Protein AF-B6U6H1-F1 (afdb_monomer_lite)

Organism: Zea mays (NCBI:txid4577)

Sequence (102 aa):
MGTNDRAVISLVLLVCIASRSS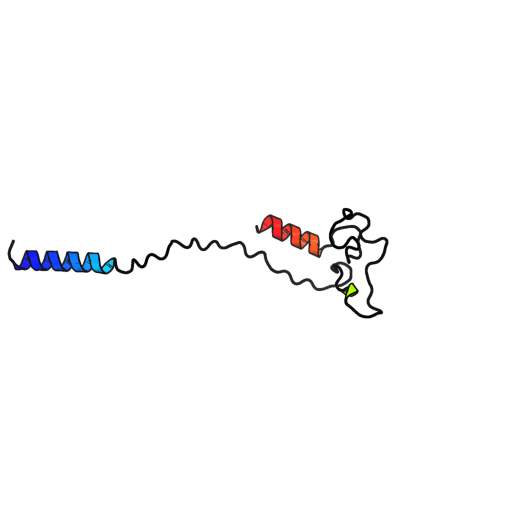LGAAETDVEQKRSSVPLMFVFGDSLVDVGNNNFLPPPAPRAASPYGIDFPAGTPGAVSGRFTNGYNLADLVGIYIYIFTT

Secondary structure (DSSP, 8-state):
--HHHHHHHHHHHHHHHHTTTT----------------------STTT-SSGGGGSPTTS----TTTTTTSPTTSS-SS-SSSSSS--HHHHHHHHHHHHH-

pLDDT: mean 78.2, std 16.22, range [42.12, 96.25]

InterPro domains:
  IPR036514 SGNH hydrolase superfamily [G3DSA:3.40.50.1110] (25-100)
  IPR051238 GDSL esterase/lipase [PTHR45650] (26-94)

Structure (mmCIF, N/CA/C/O backbone):
data_AF-B6U6H1-F1
#
_entry.id   AF-B6U6H1-F1
#
loop_
_atom_site.group_PDB
_atom_site.id
_atom_site.type_symbol
_atom_site.label_atom_id
_atom_site.label_alt_id
_atom_site.label_comp_id
_atom_site.label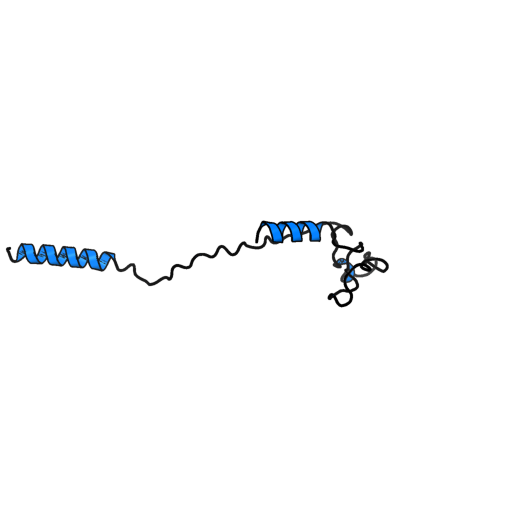_asym_id
_atom_site.label_entity_id
_atom_site.label_seq_id
_atom_site.pdbx_PDB_ins_code
_atom_site.Cartn_x
_atom_site.Cartn_y
_atom_site.Cartn_z
_atom_site.occupancy
_atom_site.B_iso_or_equiv
_atom_site.auth_seq_id
_atom_site.auth_comp_id
_atom_site.auth_asym_id
_atom_site.auth_atom_id
_atom_site.pdbx_PDB_model_num
ATOM 1 N N . MET A 1 1 ? -45.807 -22.196 66.032 1.00 61.06 1 MET A N 1
ATOM 2 C CA . MET A 1 1 ? -45.708 -22.446 64.580 1.00 61.06 1 MET A CA 1
ATOM 3 C C . MET A 1 1 ? -46.384 -23.758 64.267 1.00 61.06 1 MET A C 1
ATOM 5 O O . MET A 1 1 ? -45.903 -24.795 64.722 1.00 61.06 1 MET A O 1
ATOM 9 N N . GLY A 1 2 ? -47.499 -23.710 63.547 1.00 75.81 2 GLY A N 1
ATOM 10 C CA . GLY A 1 2 ? -48.156 -24.909 63.043 1.00 75.81 2 GLY A CA 1
ATOM 11 C C . GLY A 1 2 ? -47.271 -25.620 62.020 1.00 75.81 2 GLY A C 1
ATOM 12 O O . GLY A 1 2 ? -46.378 -25.024 61.415 1.00 75.81 2 GLY A O 1
ATOM 13 N N . THR A 1 3 ? -47.529 -26.904 61.803 1.00 74.31 3 THR A N 1
ATOM 14 C CA . THR A 1 3 ? -46.948 -27.702 60.705 1.00 74.31 3 THR A CA 1
ATOM 15 C C . THR A 1 3 ? -47.046 -26.991 59.349 1.00 74.31 3 THR A C 1
ATOM 17 O O . THR A 1 3 ? -46.153 -27.103 58.514 1.00 74.31 3 THR A O 1
ATOM 20 N N . ASN A 1 4 ? -48.092 -26.186 59.185 1.00 75.25 4 ASN A N 1
ATOM 21 C CA . ASN A 1 4 ? -48.434 -25.428 57.988 1.00 75.25 4 ASN A CA 1
ATOM 22 C C . ASN A 1 4 ? -47.462 -24.252 57.768 1.00 75.25 4 ASN A C 1
ATOM 24 O O . ASN A 1 4 ? -47.011 -24.029 56.650 1.00 75.25 4 ASN A O 1
ATOM 28 N N . ASP A 1 5 ? -47.057 -23.562 58.842 1.00 81.06 5 ASP A N 1
ATOM 29 C CA . ASP A 1 5 ? -46.126 -22.423 58.780 1.00 81.06 5 ASP A CA 1
ATOM 30 C C . ASP A 1 5 ? -44.728 -22.881 58.347 1.00 81.06 5 ASP A C 1
ATOM 32 O O . ASP A 1 5 ? -44.050 -22.229 57.555 1.00 81.06 5 ASP A O 1
ATOM 36 N N . ARG A 1 6 ? -44.301 -24.051 58.840 1.00 83.25 6 ARG A N 1
ATOM 37 C CA . ARG A 1 6 ? -43.013 -24.663 58.484 1.00 83.25 6 ARG A CA 1
ATOM 38 C C . ARG A 1 6 ? -42.984 -25.110 57.022 1.00 83.25 6 ARG A C 1
ATOM 40 O O . ARG A 1 6 ? -41.964 -24.934 56.359 1.00 83.25 6 ARG A O 1
ATOM 47 N N . ALA A 1 7 ? -44.098 -25.644 56.519 1.00 82.56 7 ALA A N 1
ATOM 48 C CA . ALA A 1 7 ? -44.229 -26.050 55.123 1.00 82.56 7 ALA A CA 1
ATOM 49 C C . ALA A 1 7 ? -44.170 -24.847 54.168 1.00 82.56 7 ALA A C 1
ATOM 51 O O . ALA A 1 7 ? -43.457 -24.898 53.168 1.00 82.56 7 ALA A O 1
ATOM 52 N N . VAL A 1 8 ? -44.841 -23.740 54.508 1.00 82.56 8 VAL A N 1
ATOM 53 C CA . VAL A 1 8 ? -44.815 -22.503 53.709 1.00 82.56 8 VAL A CA 1
ATOM 54 C C . VAL A 1 8 ? -43.410 -21.899 53.676 1.00 82.56 8 VAL A C 1
ATOM 56 O O . VAL A 1 8 ? -42.910 -21.572 52.603 1.00 82.56 8 VAL A O 1
ATOM 59 N N . ILE A 1 9 ? -42.729 -21.816 54.822 1.00 83.62 9 ILE A N 1
ATOM 60 C CA . ILE A 1 9 ? -41.357 -21.289 54.896 1.00 83.62 9 ILE A CA 1
ATOM 61 C C . ILE A 1 9 ? -40.381 -22.162 54.091 1.00 83.62 9 ILE A C 1
ATOM 63 O O . ILE A 1 9 ? -39.553 -21.630 53.353 1.00 83.62 9 ILE A O 1
ATOM 67 N N . SER A 1 10 ? -40.500 -23.491 54.179 1.00 81.81 10 SER A N 1
ATOM 68 C CA . SER A 1 10 ? -39.672 -24.426 53.405 1.00 81.81 10 SER A CA 1
ATOM 69 C C . SER A 1 10 ? -39.909 -24.306 51.899 1.00 81.81 10 SER A C 1
ATOM 71 O O . SER A 1 10 ? -38.958 -24.400 51.126 1.00 81.81 10 SER A O 1
ATOM 73 N N . LEU A 1 11 ? -41.156 -24.084 51.475 1.00 82.69 11 LEU A N 1
ATOM 74 C CA . LEU A 1 11 ? -41.507 -23.912 50.067 1.00 82.69 11 LEU A CA 1
ATOM 75 C C . LEU A 1 11 ? -40.965 -22.589 49.512 1.00 82.69 11 LEU A C 1
ATOM 77 O O . LEU A 1 11 ? -40.401 -22.570 48.423 1.00 82.69 11 LEU A O 1
ATOM 81 N N . VAL A 1 12 ? -41.064 -21.498 50.277 1.00 84.75 12 VAL A N 1
ATOM 82 C CA . VAL A 1 12 ? -40.508 -20.187 49.897 1.00 84.75 12 VAL A CA 1
ATOM 83 C C . VAL A 1 12 ? -38.982 -20.245 49.789 1.00 84.75 12 VAL A C 1
ATOM 85 O O . VAL A 1 12 ? -38.418 -19.762 48.811 1.00 84.75 12 VAL A O 1
ATOM 88 N N . LEU A 1 13 ? -38.305 -20.889 50.744 1.00 81.31 13 LEU A N 1
ATOM 89 C CA . LEU A 1 13 ? -36.853 -21.096 50.692 1.00 81.31 13 LEU A CA 1
ATOM 90 C C . LEU A 1 13 ? -36.431 -21.926 49.476 1.00 81.31 13 LEU A C 1
ATOM 92 O O . LEU A 1 13 ? -35.474 -21.563 48.795 1.00 81.31 13 LEU A O 1
ATOM 96 N N . LEU A 1 14 ? -37.165 -22.999 49.171 1.00 79.88 14 LEU A N 1
ATOM 97 C CA . LEU A 1 14 ? -36.907 -23.840 48.004 1.00 79.88 14 LEU A CA 1
ATOM 98 C C . LEU A 1 14 ? -37.071 -23.056 46.693 1.00 79.88 14 LEU A C 1
ATOM 100 O O . LEU A 1 14 ? -36.211 -23.148 45.821 1.00 79.88 14 LEU A O 1
ATOM 104 N N . VAL A 1 15 ? -38.127 -22.244 46.574 1.00 79.38 15 VAL A N 1
ATOM 105 C CA . VAL A 1 15 ? -38.359 -21.375 45.408 1.00 79.38 15 VAL A CA 1
ATOM 106 C C . VAL A 1 15 ? -37.226 -20.358 45.253 1.00 79.38 15 VAL A C 1
ATOM 108 O O . VAL A 1 15 ? -36.674 -20.233 44.164 1.00 79.38 15 VAL A O 1
ATOM 111 N N . CYS A 1 16 ? -36.795 -19.702 46.334 1.00 72.38 16 CYS A N 1
ATOM 112 C CA . CYS A 1 16 ? -35.698 -18.728 46.292 1.00 72.38 16 CYS A CA 1
ATOM 113 C C . CYS A 1 16 ? -34.342 -19.341 45.902 1.00 72.38 16 CYS A C 1
ATOM 115 O O . CYS A 1 16 ? -33.524 -18.669 45.273 1.00 72.38 16 CYS A O 1
ATOM 117 N N . ILE A 1 17 ? -34.086 -20.599 46.271 1.00 76.00 17 ILE A N 1
ATOM 118 C CA . ILE A 1 17 ? -32.862 -21.320 45.889 1.00 76.00 17 ILE A CA 1
ATOM 119 C C . ILE A 1 17 ? -32.959 -21.789 44.430 1.00 76.00 17 ILE A C 1
ATOM 121 O O . ILE A 1 17 ? -31.997 -21.635 43.680 1.00 76.00 17 ILE A O 1
ATOM 125 N N . ALA A 1 18 ? -34.127 -22.262 43.987 1.00 69.19 18 ALA A N 1
ATOM 126 C CA . ALA A 1 18 ? -34.367 -22.665 42.601 1.00 69.19 18 ALA A CA 1
ATOM 127 C C . ALA A 1 18 ? -34.349 -21.480 41.614 1.00 69.19 18 ALA A C 1
ATOM 129 O O . ALA A 1 18 ? -33.927 -21.643 40.469 1.00 69.19 18 ALA A O 1
ATOM 130 N N . SER A 1 19 ? -34.708 -20.266 42.044 1.00 64.31 19 SER A N 1
ATOM 131 C CA . SER A 1 19 ? -34.543 -19.044 41.239 1.00 64.31 19 SER A CA 1
ATOM 132 C C . SER A 1 19 ? -33.079 -18.641 41.029 1.00 64.31 19 SER A C 1
ATOM 134 O O . SER A 1 19 ? -32.798 -17.815 40.165 1.00 64.31 19 SER A O 1
ATOM 136 N N . ARG A 1 20 ? -32.128 -19.227 41.773 1.00 57.81 20 ARG A N 1
ATOM 137 C CA . ARG A 1 20 ? -30.686 -19.058 41.520 1.00 57.81 20 ARG A CA 1
ATOM 138 C C . ARG A 1 20 ? -30.137 -20.052 40.495 1.00 57.81 20 ARG A C 1
ATOM 140 O O . ARG A 1 20 ? -28.988 -19.916 40.093 1.00 57.81 20 ARG A O 1
ATOM 147 N N . SER A 1 21 ? -30.945 -20.981 39.985 1.00 52.94 21 SER A N 1
ATOM 148 C CA . SER A 1 21 ? -30.565 -21.917 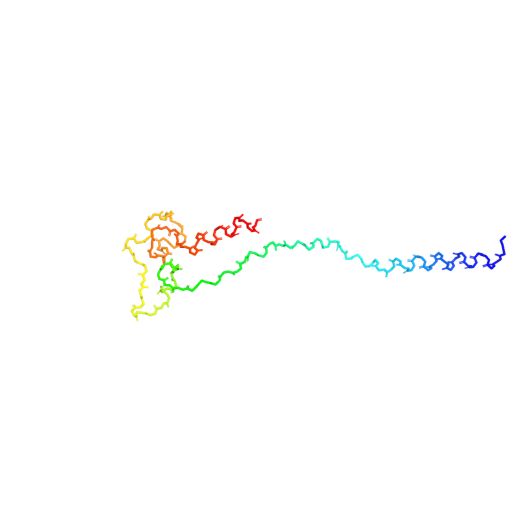38.909 1.00 52.94 21 SER A CA 1
ATOM 149 C C . SER A 1 21 ? -30.674 -21.295 37.507 1.00 52.94 21 SER A C 1
ATOM 151 O O . SER A 1 21 ? -31.160 -21.912 36.569 1.00 52.94 21 SER A O 1
ATOM 153 N N . SER A 1 22 ? -30.187 -20.062 37.358 1.00 57.19 22 SER A N 1
ATOM 154 C CA . SER A 1 22 ? -29.520 -19.632 36.122 1.00 57.19 22 SER A CA 1
ATOM 155 C C . SER A 1 22 ? -28.011 -19.464 36.352 1.00 57.19 22 SER A C 1
ATOM 157 O O . SER A 1 22 ? -27.324 -18.860 35.534 1.00 57.19 22 SER A O 1
ATOM 159 N N . LEU A 1 23 ? -27.472 -20.026 37.444 1.00 51.66 23 LEU A N 1
ATOM 160 C CA . LEU A 1 23 ? -26.038 -20.233 37.639 1.00 51.66 23 LEU A CA 1
ATOM 161 C C . LEU A 1 23 ? -25.562 -21.441 36.810 1.00 51.66 23 LEU A C 1
ATOM 163 O O . LEU A 1 23 ? -25.081 -22.445 37.326 1.00 51.66 23 LEU A O 1
ATOM 167 N N . GLY A 1 24 ? -25.705 -21.333 35.491 1.00 45.28 24 GLY A N 1
ATOM 168 C CA . GLY A 1 24 ? -24.612 -21.768 34.641 1.00 45.28 24 GLY A CA 1
ATOM 169 C C . GLY A 1 24 ? -23.508 -20.743 34.849 1.00 45.28 24 GLY A C 1
ATOM 170 O O . GLY A 1 24 ? -23.734 -19.550 34.655 1.00 45.28 24 GLY A O 1
ATOM 171 N N . ALA A 1 25 ? -22.351 -21.196 35.316 1.00 49.81 25 ALA A N 1
ATOM 172 C CA . ALA A 1 25 ? -21.120 -20.431 35.268 1.00 49.81 25 ALA A CA 1
ATOM 173 C C . ALA A 1 25 ? -20.766 -20.176 33.793 1.00 49.81 25 ALA A C 1
ATOM 175 O O . ALA A 1 25 ? -19.973 -20.896 33.202 1.00 49.81 25 ALA A O 1
ATOM 176 N N . ALA A 1 26 ? -21.419 -19.196 33.175 1.00 46.78 26 ALA A N 1
ATOM 177 C CA . ALA A 1 26 ? -20.799 -18.443 32.111 1.00 46.78 26 ALA A CA 1
ATOM 178 C C . ALA A 1 26 ? -19.950 -17.416 32.844 1.00 46.78 26 ALA A C 1
ATOM 180 O O . ALA A 1 26 ? -20.463 -16.548 33.557 1.00 46.78 26 ALA A O 1
ATOM 181 N N . GLU A 1 27 ? -18.644 -17.626 32.758 1.00 53.66 27 GLU A N 1
ATOM 182 C CA . GLU A 1 27 ? -17.636 -16.633 33.067 1.00 53.66 27 GLU A CA 1
ATOM 183 C C . GLU A 1 27 ? -18.137 -15.277 32.564 1.00 53.66 27 GLU A C 1
ATOM 185 O O . GLU A 1 27 ? -18.821 -15.190 31.539 1.00 53.66 27 GLU A O 1
ATOM 190 N N . THR A 1 28 ? -17.850 -14.207 33.300 1.00 42.12 28 THR A N 1
ATOM 191 C CA . THR A 1 28 ? -17.867 -12.891 32.681 1.00 42.12 28 THR A CA 1
ATOM 192 C C . THR A 1 28 ? -16.826 -12.949 31.570 1.00 42.12 28 THR A C 1
ATOM 194 O O . THR A 1 28 ? -15.666 -12.597 31.791 1.00 42.12 28 THR A O 1
ATOM 197 N N . ASP A 1 29 ? -17.233 -13.408 30.388 1.00 46.56 29 ASP A N 1
ATOM 198 C CA . ASP A 1 29 ? -16.723 -12.899 29.141 1.00 46.56 29 ASP A CA 1
ATOM 199 C C . ASP A 1 29 ? -16.995 -11.408 29.264 1.00 46.56 29 ASP A C 1
ATOM 201 O O . ASP A 1 29 ? -18.065 -10.873 28.969 1.00 46.56 29 ASP A O 1
ATOM 205 N N . VAL A 1 30 ? -15.998 -10.719 29.816 1.00 52.56 30 VAL A N 1
ATOM 206 C CA . VAL A 1 30 ? -15.622 -9.431 29.292 1.00 52.56 30 VAL A CA 1
ATOM 207 C C . VAL A 1 30 ? -15.595 -9.695 27.797 1.00 52.56 30 VAL A C 1
ATOM 209 O O . VAL A 1 30 ? -14.639 -10.282 27.295 1.00 52.56 30 VAL A O 1
ATOM 212 N N . GLU A 1 31 ? -16.686 -9.351 27.112 1.00 50.34 31 GLU A N 1
ATOM 213 C CA . GLU A 1 31 ? -16.680 -9.053 25.694 1.00 50.34 31 GLU A CA 1
ATOM 214 C C . GLU A 1 31 ? -15.617 -7.962 25.593 1.00 50.34 31 GLU A C 1
ATOM 216 O O . GLU A 1 31 ? -15.884 -6.761 25.698 1.00 50.34 31 GLU A O 1
ATOM 221 N N . GLN A 1 32 ? -14.356 -8.388 25.509 1.00 49.59 32 GLN A N 1
ATOM 222 C CA . GLN A 1 32 ? -13.295 -7.586 24.983 1.00 49.59 32 GLN A CA 1
ATOM 223 C C . GLN A 1 32 ? -13.785 -7.355 23.573 1.00 49.59 32 GLN A C 1
ATOM 225 O O . GLN A 1 32 ? -13.550 -8.154 22.667 1.00 49.59 32 GLN A O 1
ATOM 230 N N . LYS A 1 33 ? -14.484 -6.235 23.402 1.00 43.59 33 LYS A N 1
ATOM 231 C CA . LYS A 1 33 ? -14.529 -5.512 22.154 1.00 43.59 33 LYS A CA 1
ATOM 232 C C . LYS A 1 33 ? -13.074 -5.183 21.851 1.00 43.59 33 LYS A C 1
ATOM 234 O O . LYS A 1 33 ? -12.604 -4.080 22.112 1.00 43.59 33 LYS A O 1
ATOM 239 N N . ARG A 1 34 ? -12.333 -6.185 21.375 1.00 52.94 34 ARG A N 1
ATOM 240 C CA . ARG A 1 34 ? -11.068 -6.022 20.684 1.00 52.94 34 ARG A CA 1
ATOM 241 C C . ARG A 1 34 ? -11.419 -4.965 19.663 1.00 52.94 34 ARG A C 1
ATOM 243 O O . ARG A 1 34 ? -12.372 -5.187 18.908 1.00 52.94 34 ARG A O 1
ATOM 250 N N . SER A 1 35 ? -10.811 -3.782 19.748 1.00 59.91 35 SER A N 1
ATOM 251 C CA . SER A 1 35 ? -11.096 -2.764 18.750 1.00 59.91 35 SER A CA 1
ATOM 252 C C . SER A 1 35 ? -10.845 -3.456 17.417 1.00 59.91 35 SER A C 1
ATOM 254 O O . SER A 1 35 ? -9.778 -4.019 17.161 1.00 59.91 35 SER A O 1
ATOM 256 N N . SER A 1 36 ? -11.925 -3.648 16.661 1.00 65.75 36 SER A N 1
ATOM 257 C CA . SER A 1 36 ? -11.817 -4.296 15.372 1.00 65.75 36 SER A CA 1
ATOM 258 C C . SER A 1 36 ? -11.040 -3.282 14.565 1.00 65.75 36 SER A C 1
ATOM 260 O O . SER A 1 36 ? -11.580 -2.215 14.272 1.00 65.75 36 SER A O 1
ATOM 262 N N . VAL A 1 37 ? -9.750 -3.553 14.337 1.00 66.44 37 VAL A N 1
ATOM 263 C CA . VAL A 1 37 ? -8.927 -2.703 13.483 1.00 66.44 37 VAL A CA 1
ATOM 264 C C . VAL A 1 37 ? -9.717 -2.573 12.186 1.00 66.44 37 VAL A C 1
ATOM 266 O O . VAL A 1 37 ? -10.010 -3.598 11.560 1.00 66.44 37 VAL A O 1
ATOM 269 N N . PRO A 1 38 ? -10.166 -1.363 11.827 1.00 72.12 38 PRO A N 1
ATOM 270 C CA . PRO A 1 38 ? -11.090 -1.214 10.723 1.00 72.12 38 PRO A CA 1
ATOM 271 C C . PRO A 1 38 ? -10.387 -1.649 9.441 1.00 72.12 38 PRO A C 1
ATOM 273 O O . PRO A 1 38 ? -9.328 -1.135 9.078 1.00 72.12 38 PRO A O 1
ATOM 276 N N . LEU A 1 39 ? -10.983 -2.630 8.767 1.00 82.94 39 LEU A N 1
ATOM 277 C CA . LEU A 1 39 ? -10.542 -3.076 7.456 1.00 82.94 39 LEU A CA 1
ATOM 278 C C . LEU A 1 39 ? -10.726 -1.931 6.455 1.00 82.94 39 LEU A C 1
ATOM 280 O O . LEU A 1 39 ? -11.826 -1.393 6.321 1.00 82.94 39 LEU A O 1
ATOM 284 N N . MET A 1 40 ? -9.658 -1.576 5.741 1.00 88.25 40 MET A N 1
ATOM 285 C CA . MET A 1 40 ? -9.682 -0.530 4.721 1.00 88.25 40 MET A CA 1
ATOM 286 C C . MET A 1 40 ? -9.547 -1.143 3.337 1.00 88.25 40 MET A C 1
ATOM 288 O O . MET A 1 40 ? -8.585 -1.851 3.047 1.00 88.25 40 MET A O 1
ATOM 292 N N . PHE A 1 41 ? -10.499 -0.819 2.469 1.00 92.50 41 PHE A N 1
ATOM 293 C CA . PHE A 1 41 ? -10.386 -1.070 1.040 1.00 92.50 41 PHE A CA 1
ATOM 294 C C . PHE A 1 41 ? -10.016 0.239 0.354 1.00 92.50 41 PHE A C 1
ATOM 296 O O . PHE A 1 41 ? -10.746 1.225 0.460 1.00 92.50 41 PHE A O 1
ATOM 303 N N . VAL A 1 42 ? -8.873 0.248 -0.327 1.00 93.94 42 VAL A N 1
ATOM 304 C CA . VAL A 1 42 ? -8.329 1.441 -0.975 1.00 93.94 42 VAL A CA 1
ATOM 305 C C . VAL A 1 42 ? -8.338 1.231 -2.480 1.00 93.94 42 VAL A C 1
ATOM 307 O O . VAL A 1 42 ? -7.732 0.292 -2.991 1.00 93.94 42 VAL A O 1
ATOM 310 N N . PHE A 1 43 ? -9.040 2.115 -3.182 1.00 95.31 43 PHE A N 1
ATOM 311 C CA . PHE A 1 43 ? -9.120 2.138 -4.638 1.00 95.31 43 PHE A CA 1
ATOM 312 C C . PHE A 1 43 ? -8.452 3.409 -5.151 1.00 95.31 43 PHE A C 1
ATOM 314 O O . PHE A 1 43 ? -8.641 4.481 -4.575 1.00 95.31 43 PHE A O 1
ATOM 321 N N . GLY A 1 44 ? -7.695 3.302 -6.238 1.00 95.00 44 GLY A N 1
ATOM 322 C CA . GLY A 1 44 ? -7.044 4.455 -6.845 1.00 95.00 44 GLY A CA 1
ATOM 323 C C . GLY A 1 44 ? -5.991 4.062 -7.869 1.00 95.00 44 GLY A C 1
ATOM 324 O O . GLY A 1 44 ? -6.087 3.013 -8.504 1.00 95.00 44 GLY A O 1
ATOM 325 N N . ASP A 1 45 ? -5.005 4.938 -8.020 1.00 94.00 45 ASP A N 1
ATOM 326 C CA . ASP A 1 45 ? -3.891 4.810 -8.954 1.00 94.00 45 ASP A CA 1
ATOM 327 C C . ASP A 1 45 ? -2.549 4.630 -8.210 1.00 94.00 45 ASP A C 1
ATOM 329 O O . ASP A 1 45 ? -2.500 4.219 -7.048 1.00 94.00 45 ASP A O 1
ATOM 333 N N . SER A 1 46 ? -1.443 4.966 -8.878 1.00 94.44 46 SER A N 1
ATOM 334 C CA . SER A 1 46 ? -0.086 4.978 -8.323 1.00 94.44 46 SER A CA 1
ATOM 335 C C . SER A 1 46 ? 0.070 5.672 -6.962 1.00 94.44 46 SER A C 1
ATOM 337 O O . SER A 1 46 ? 0.954 5.292 -6.197 1.00 94.44 46 SER A O 1
ATOM 339 N N . LEU A 1 47 ? -0.765 6.666 -6.637 1.00 94.69 47 LEU A N 1
ATOM 340 C CA . LEU A 1 47 ? -0.719 7.418 -5.377 1.00 94.69 47 LEU A CA 1
ATOM 341 C C . LEU A 1 47 ? -1.117 6.582 -4.158 1.00 94.69 47 LEU A C 1
ATOM 343 O O . LEU A 1 47 ? -0.837 6.979 -3.027 1.00 94.69 47 LEU A O 1
ATOM 347 N N . VAL A 1 48 ? -1.773 5.444 -4.375 1.00 95.38 48 VAL A N 1
ATOM 348 C CA . VAL A 1 48 ? -2.184 4.511 -3.318 1.00 95.38 48 VAL A CA 1
ATOM 349 C C . VAL A 1 48 ? -1.716 3.077 -3.579 1.00 95.38 48 VAL A C 1
ATOM 351 O O . VAL A 1 48 ? -1.950 2.206 -2.744 1.00 95.38 48 VAL A O 1
ATOM 354 N N . ASP A 1 49 ? -1.023 2.824 -4.695 1.00 93.69 49 ASP A N 1
ATOM 355 C CA . ASP A 1 49 ? -0.448 1.513 -4.994 1.00 93.69 49 ASP A CA 1
ATOM 356 C C . ASP A 1 49 ? 0.714 1.190 -4.041 1.00 93.69 49 ASP A C 1
ATOM 358 O O . ASP A 1 49 ? 1.590 2.020 -3.776 1.00 93.69 49 ASP A O 1
ATOM 362 N N . VAL A 1 50 ? 0.706 -0.039 -3.529 1.00 91.94 50 VAL A N 1
ATOM 363 C CA . VAL A 1 50 ? 1.721 -0.618 -2.637 1.00 91.94 50 VAL A CA 1
ATOM 364 C C . VAL A 1 50 ? 2.423 -1.824 -3.272 1.00 91.94 50 VAL A C 1
ATOM 366 O O . VAL A 1 50 ? 3.076 -2.603 -2.580 1.00 91.94 50 VAL A O 1
ATOM 369 N N . GLY A 1 51 ? 2.294 -1.986 -4.591 1.00 91.88 51 GLY A N 1
ATOM 370 C CA . GLY A 1 51 ? 2.919 -3.049 -5.377 1.00 91.88 51 GLY A CA 1
ATOM 371 C C . GLY A 1 51 ? 1.934 -3.995 -6.057 1.00 91.88 51 GLY A C 1
ATOM 372 O O . GLY A 1 51 ? 2.360 -5.029 -6.571 1.00 91.88 51 GLY A O 1
ATOM 373 N N . ASN A 1 52 ? 0.643 -3.666 -6.108 1.00 92.56 52 ASN A N 1
ATOM 374 C CA . ASN A 1 52 ? -0.373 -4.471 -6.787 1.00 92.56 52 ASN A CA 1
ATOM 375 C C . ASN A 1 52 ? -0.028 -4.663 -8.267 1.00 92.56 52 ASN A C 1
ATOM 377 O O . ASN A 1 52 ? -0.171 -5.762 -8.807 1.00 92.56 52 ASN A O 1
ATOM 381 N N . ASN A 1 53 ? 0.517 -3.633 -8.917 1.00 93.56 53 ASN A N 1
ATOM 382 C CA . ASN A 1 53 ? 0.874 -3.711 -10.331 1.00 93.56 53 ASN A CA 1
ATOM 383 C C . ASN A 1 53 ? 2.036 -4.677 -10.630 1.00 93.56 53 ASN A C 1
ATOM 385 O O . ASN A 1 53 ? 2.219 -5.080 -11.783 1.00 93.56 53 ASN A O 1
ATOM 389 N N . ASN A 1 54 ? 2.796 -5.116 -9.620 1.00 91.12 54 ASN A N 1
ATOM 390 C CA . ASN A 1 54 ? 3.837 -6.134 -9.801 1.00 91.12 54 ASN A CA 1
ATOM 391 C C . ASN A 1 54 ? 3.254 -7.505 -10.178 1.00 91.12 54 ASN A C 1
ATOM 393 O O . ASN A 1 54 ? 3.961 -8.324 -10.765 1.00 91.12 54 ASN A O 1
ATOM 397 N N . PHE A 1 55 ? 1.968 -7.731 -9.896 1.00 93.06 55 PHE A N 1
ATOM 398 C CA . PHE A 1 55 ? 1.247 -8.968 -10.207 1.00 93.06 55 PHE A CA 1
ATOM 399 C C . PHE A 1 55 ? 0.454 -8.898 -11.519 1.00 93.06 55 PHE A C 1
ATOM 401 O O . PHE A 1 55 ? -0.079 -9.911 -11.970 1.00 93.06 55 PHE A O 1
ATOM 408 N N . LEU A 1 56 ? 0.379 -7.725 -12.153 1.00 93.44 56 LEU A N 1
ATOM 409 C CA . LEU A 1 56 ? -0.308 -7.541 -13.430 1.00 93.44 56 LEU A CA 1
ATOM 410 C C . LEU A 1 56 ? 0.634 -7.816 -14.612 1.00 93.44 56 LEU A C 1
ATOM 412 O O . LEU A 1 56 ? 1.833 -7.527 -14.521 1.00 93.44 56 LEU A O 1
ATOM 416 N N . PRO A 1 57 ? 0.131 -8.338 -15.745 1.00 96.25 57 PRO A N 1
ATOM 417 C CA . PRO A 1 57 ? 0.936 -8.484 -16.952 1.00 96.25 57 PRO A CA 1
ATOM 418 C C . PRO A 1 57 ? 1.329 -7.110 -17.533 1.00 96.25 57 PRO A C 1
ATOM 420 O O . PRO A 1 57 ? 0.643 -6.109 -17.300 1.00 96.25 57 PRO A O 1
ATOM 423 N N . PRO A 1 58 ? 2.416 -7.029 -18.320 1.00 90.81 58 PRO A N 1
ATOM 424 C CA . PRO A 1 58 ? 2.722 -5.831 -19.099 1.00 90.81 58 PRO A CA 1
ATOM 425 C C . PRO A 1 58 ? 1.528 -5.431 -19.991 1.00 90.81 58 PRO A C 1
ATOM 427 O O . PRO A 1 58 ? 0.852 -6.322 -20.510 1.00 90.81 58 PRO A O 1
ATOM 430 N N . PRO A 1 59 ? 1.258 -4.128 -20.200 1.00 93.69 59 PRO A N 1
ATOM 431 C CA . PRO A 1 59 ? 2.116 -2.976 -19.911 1.00 93.69 59 PRO A CA 1
ATOM 432 C C . PRO A 1 59 ? 1.801 -2.262 -18.580 1.00 93.69 59 PRO A C 1
ATOM 434 O O . PRO A 1 59 ? 2.021 -1.056 -18.482 1.00 93.69 59 PRO A O 1
ATOM 437 N N . ALA A 1 60 ? 1.266 -2.959 -17.568 1.00 93.12 60 ALA A N 1
ATOM 438 C CA . ALA A 1 60 ? 0.931 -2.339 -16.284 1.00 9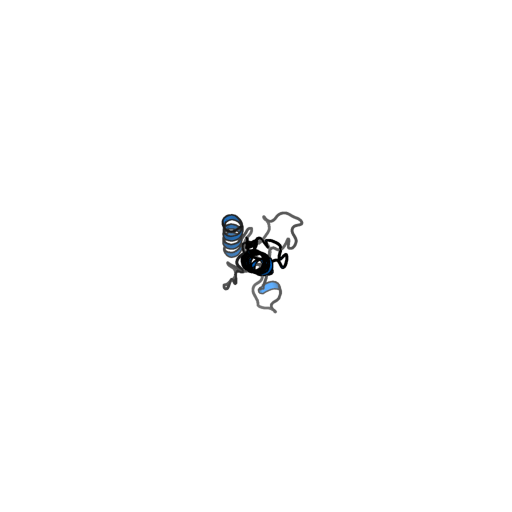3.12 60 ALA A CA 1
ATOM 439 C C . ALA A 1 60 ? 2.125 -1.546 -15.695 1.00 93.12 60 ALA A C 1
ATOM 441 O O . ALA A 1 60 ? 3.217 -2.113 -15.567 1.00 93.12 60 ALA A O 1
ATOM 442 N N . PRO A 1 61 ? 1.950 -0.258 -15.333 1.00 92.25 61 PRO A N 1
ATOM 443 C CA . PRO A 1 61 ? 3.016 0.545 -14.739 1.00 92.25 61 PRO A CA 1
ATOM 444 C C . PRO A 1 61 ? 3.454 -0.039 -13.399 1.00 92.25 61 PRO A C 1
ATOM 446 O O . PRO A 1 61 ? 2.618 -0.283 -12.536 1.00 92.25 61 PRO A O 1
ATOM 449 N N . ARG A 1 62 ? 4.756 -0.228 -13.191 1.00 92.56 62 ARG A N 1
ATOM 450 C CA . ARG A 1 62 ? 5.315 -0.739 -11.930 1.00 92.56 62 ARG A CA 1
ATOM 451 C C . ARG A 1 62 ? 6.254 0.290 -11.329 1.00 92.56 62 ARG A C 1
ATOM 453 O O . ARG A 1 62 ? 7.016 0.921 -12.061 1.00 92.56 62 ARG A O 1
ATOM 460 N N . ALA A 1 63 ? 6.220 0.429 -10.008 1.00 91.19 63 ALA A N 1
ATOM 461 C CA . ALA A 1 63 ? 7.205 1.228 -9.303 1.00 91.19 63 ALA A CA 1
ATOM 462 C C . ALA A 1 63 ? 8.596 0.607 -9.505 1.00 91.19 63 ALA A C 1
ATOM 464 O O . ALA A 1 63 ? 8.845 -0.538 -9.124 1.00 91.19 63 ALA A O 1
ATOM 465 N N . ALA A 1 64 ? 9.486 1.361 -10.141 1.00 87.44 64 ALA A N 1
ATOM 466 C CA . ALA A 1 64 ? 10.871 0.985 -10.387 1.00 87.44 64 ALA A CA 1
ATOM 467 C C . ALA A 1 64 ? 11.818 1.998 -9.729 1.00 87.44 64 ALA A C 1
ATOM 469 O O . ALA A 1 64 ? 11.390 3.060 -9.278 1.00 87.44 64 ALA A O 1
ATOM 470 N N . SER A 1 65 ? 13.114 1.681 -9.690 1.00 84.06 65 SER A N 1
ATOM 471 C CA . SER A 1 65 ? 14.145 2.625 -9.237 1.00 84.06 65 SER A CA 1
ATOM 472 C C . SER A 1 65 ? 13.970 3.987 -9.939 1.00 84.06 65 SER A C 1
ATOM 474 O O . SER A 1 65 ? 13.775 3.998 -11.159 1.00 84.06 65 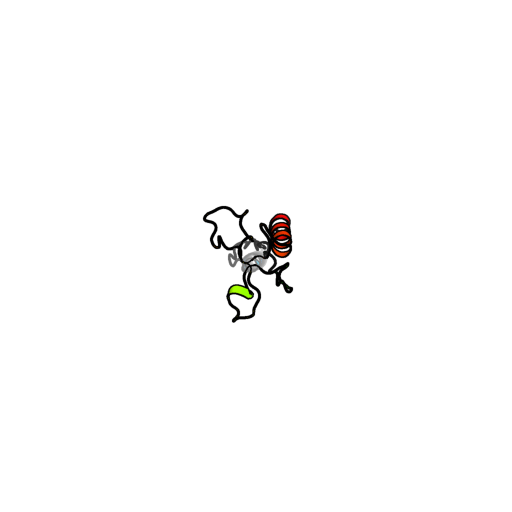SER A O 1
ATOM 476 N N . PRO A 1 66 ? 13.996 5.123 -9.213 1.00 86.69 66 PRO A N 1
ATOM 477 C CA . PRO A 1 66 ? 14.550 5.313 -7.865 1.00 86.69 66 PRO A CA 1
ATOM 478 C C . PRO A 1 66 ? 13.569 5.140 -6.689 1.00 86.69 66 PRO A C 1
ATOM 480 O O . PRO A 1 66 ? 13.957 5.408 -5.554 1.00 86.69 66 PRO A O 1
ATOM 483 N N . TYR A 1 67 ? 12.321 4.716 -6.916 1.00 88.19 67 TYR A N 1
ATOM 484 C CA . TYR A 1 67 ? 11.337 4.628 -5.834 1.00 88.19 67 TYR A CA 1
ATOM 485 C C . TYR A 1 67 ? 11.720 3.609 -4.759 1.00 88.19 67 TYR A C 1
ATOM 487 O O . TYR A 1 67 ? 12.201 2.512 -5.047 1.00 88.19 67 TYR A O 1
ATOM 495 N N . GLY A 1 68 ? 11.453 3.975 -3.508 1.00 85.19 68 GLY A N 1
ATOM 496 C CA . GLY A 1 68 ? 11.699 3.137 -2.340 1.00 85.19 68 GLY A CA 1
ATOM 497 C C . GLY A 1 68 ? 13.126 3.193 -1.780 1.00 85.19 68 GLY A C 1
ATOM 498 O O . GLY A 1 68 ? 13.414 2.465 -0.836 1.00 85.19 68 GLY A O 1
ATOM 499 N N . ILE A 1 69 ? 14.004 4.055 -2.313 1.00 86.12 69 ILE A N 1
ATOM 500 C CA . ILE A 1 69 ? 15.402 4.180 -1.854 1.00 86.12 69 ILE A CA 1
ATOM 501 C C . ILE A 1 69 ? 15.537 4.598 -0.380 1.00 86.12 69 ILE A C 1
ATOM 503 O O . ILE A 1 69 ? 16.497 4.198 0.272 1.00 86.12 69 ILE A O 1
ATOM 507 N N . ASP A 1 70 ? 14.567 5.342 0.158 1.00 86.25 70 ASP A N 1
ATOM 508 C CA . ASP A 1 70 ? 14.608 5.829 1.544 1.00 86.25 70 ASP A CA 1
ATOM 509 C C . ASP A 1 70 ? 14.039 4.809 2.562 1.00 86.25 70 ASP A C 1
ATOM 511 O O . ASP A 1 70 ? 14.016 5.080 3.765 1.00 86.25 70 ASP A O 1
ATOM 515 N N . PHE A 1 71 ? 13.596 3.617 2.125 1.00 80.00 71 PHE A N 1
ATOM 516 C CA . PHE A 1 71 ? 13.157 2.555 3.041 1.00 80.00 71 PHE A CA 1
ATOM 517 C C . PHE A 1 71 ? 14.353 1.848 3.709 1.00 80.00 71 PHE A C 1
ATOM 519 O O . PHE A 1 71 ? 15.384 1.631 3.067 1.00 80.00 71 PHE A O 1
ATOM 526 N N . PRO A 1 72 ? 14.229 1.405 4.978 1.00 75.44 72 PRO A N 1
ATOM 527 C CA . PRO A 1 72 ? 15.296 0.676 5.657 1.00 75.44 72 PRO A CA 1
ATOM 528 C C . PRO A 1 72 ? 15.698 -0.595 4.896 1.00 75.44 72 PRO A C 1
ATOM 530 O O . PRO A 1 72 ? 14.853 -1.436 4.561 1.00 75.44 72 PRO A O 1
ATOM 533 N N . ALA A 1 73 ? 17.000 -0.759 4.655 1.00 65.75 73 ALA A N 1
ATOM 534 C CA . ALA A 1 73 ? 17.549 -1.954 4.024 1.00 65.75 73 ALA A CA 1
ATOM 535 C C . ALA A 1 73 ? 17.185 -3.214 4.835 1.00 65.75 73 ALA A C 1
ATOM 537 O O . ALA A 1 73 ? 17.337 -3.243 6.054 1.00 65.75 73 ALA A O 1
ATOM 538 N N . GLY A 1 74 ? 16.701 -4.259 4.157 1.00 57.78 74 GLY A N 1
ATOM 539 C CA . GLY A 1 74 ? 16.288 -5.516 4.799 1.00 57.78 74 GLY A CA 1
ATOM 540 C C . GLY A 1 74 ? 14.817 -5.580 5.225 1.00 57.78 74 GLY A C 1
ATOM 541 O O . GLY A 1 74 ? 14.376 -6.625 5.701 1.00 57.78 74 GLY A O 1
ATOM 542 N N . THR A 1 75 ? 14.032 -4.522 5.002 1.00 56.97 75 THR A N 1
ATOM 543 C CA . THR A 1 75 ? 12.566 -4.614 5.084 1.00 56.97 75 THR A CA 1
ATOM 544 C C . THR A 1 75 ? 12.068 -5.548 3.968 1.00 56.97 75 THR A C 1
ATOM 546 O O . THR A 1 75 ? 12.537 -5.414 2.830 1.00 56.97 75 THR A O 1
ATOM 549 N N . PRO A 1 76 ? 11.156 -6.506 4.230 1.00 45.91 76 PRO A N 1
ATOM 550 C CA . PRO A 1 76 ? 10.551 -7.311 3.172 1.00 45.91 76 PRO A CA 1
ATOM 551 C C . PRO A 1 76 ? 9.974 -6.386 2.089 1.00 45.91 76 PRO A C 1
ATOM 553 O O . PRO A 1 76 ? 9.089 -5.586 2.374 1.00 45.91 76 PRO A O 1
ATOM 556 N N . GLY A 1 77 ? 10.512 -6.456 0.867 1.00 53.38 77 GLY A N 1
ATOM 557 C CA . GLY A 1 77 ? 10.158 -5.524 -0.208 1.00 53.38 77 GLY A CA 1
ATOM 558 C C . GLY A 1 77 ? 11.035 -4.270 -0.287 1.00 53.38 77 GLY A C 1
ATOM 559 O O . GLY A 1 77 ? 10.512 -3.177 -0.453 1.00 53.38 77 GLY A O 1
ATOM 560 N N . ALA A 1 78 ? 12.368 -4.409 -0.279 1.00 51.19 78 ALA A N 1
ATOM 561 C CA . ALA A 1 78 ? 13.306 -3.327 -0.636 1.00 51.19 78 ALA A CA 1
ATOM 562 C C . ALA A 1 78 ? 13.066 -2.715 -2.046 1.00 51.19 78 ALA A C 1
ATOM 564 O O . ALA A 1 78 ? 13.710 -1.744 -2.428 1.00 51.19 78 ALA A O 1
ATOM 565 N N . VAL A 1 79 ? 12.104 -3.258 -2.801 1.00 61.59 79 VAL A N 1
ATOM 566 C CA . VAL A 1 79 ? 11.320 -2.543 -3.813 1.00 61.59 79 VAL A CA 1
ATOM 567 C C . VAL A 1 79 ? 9.921 -2.343 -3.217 1.00 61.59 79 VAL A C 1
ATOM 569 O O . VAL A 1 79 ? 9.130 -3.284 -3.190 1.00 61.59 79 VAL A O 1
ATOM 572 N N . SER A 1 80 ? 9.620 -1.152 -2.687 1.00 76.94 80 SER A N 1
ATOM 573 C CA . SER A 1 80 ? 8.427 -0.908 -1.848 1.00 76.94 80 SER A CA 1
ATOM 574 C C . SER A 1 80 ? 7.086 -1.121 -2.565 1.00 76.94 80 SER A C 1
ATOM 576 O O . SER A 1 80 ? 6.035 -1.065 -1.924 1.00 76.94 80 SER A O 1
ATOM 578 N N . GLY A 1 81 ? 7.111 -1.281 -3.895 1.00 88.12 81 GLY A N 1
ATOM 579 C CA . GLY A 1 81 ? 5.934 -1.337 -4.761 1.00 88.12 81 GLY A CA 1
ATOM 580 C C . GLY A 1 81 ? 5.210 0.005 -4.914 1.00 88.12 81 GLY A C 1
ATOM 581 O O . GLY A 1 81 ? 4.294 0.108 -5.724 1.00 88.12 81 GLY A O 1
ATOM 582 N N . ARG A 1 82 ? 5.634 1.034 -4.173 1.00 92.75 82 ARG A N 1
ATOM 583 C CA . ARG A 1 82 ? 5.025 2.365 -4.140 1.00 92.75 82 ARG A CA 1
ATOM 584 C C . ARG A 1 82 ? 5.728 3.291 -5.120 1.00 92.75 82 ARG A C 1
ATOM 586 O O . ARG A 1 82 ? 6.951 3.278 -5.216 1.00 92.75 82 ARG A O 1
ATOM 593 N N . PHE A 1 83 ? 4.976 4.170 -5.774 1.00 94.19 83 PHE A N 1
ATOM 594 C CA . PHE A 1 83 ? 5.508 5.211 -6.668 1.00 94.19 83 PHE A CA 1
ATOM 595 C C . PHE A 1 83 ? 6.067 6.422 -5.891 1.00 94.19 83 PHE A C 1
ATOM 597 O O . PHE A 1 83 ? 5.857 7.577 -6.254 1.00 94.19 83 PHE A O 1
ATOM 604 N N . THR A 1 84 ? 6.736 6.162 -4.767 1.00 91.75 84 THR A N 1
ATOM 605 C CA . THR A 1 84 ? 7.313 7.161 -3.860 1.00 91.75 84 THR A CA 1
ATOM 606 C C . THR A 1 84 ? 8.470 6.545 -3.064 1.00 91.75 84 THR A C 1
ATOM 608 O O . THR A 1 84 ? 8.617 5.323 -2.991 1.00 91.75 84 THR A O 1
ATOM 611 N N . ASN A 1 85 ? 9.305 7.387 -2.457 1.00 91.12 85 ASN A N 1
ATOM 612 C CA . ASN A 1 85 ? 10.382 6.945 -1.572 1.00 91.12 85 ASN A CA 1
ATOM 613 C C . ASN A 1 85 ? 9.930 6.654 -0.136 1.00 91.12 85 ASN A C 1
ATOM 615 O O . ASN A 1 85 ? 10.712 6.111 0.634 1.00 91.12 85 ASN A O 1
ATOM 619 N N . GLY A 1 86 ? 8.688 6.984 0.221 1.00 87.50 86 GLY A N 1
ATOM 620 C CA . GLY A 1 86 ? 8.154 6.782 1.567 1.00 87.50 86 GLY A CA 1
ATOM 621 C C . GLY A 1 86 ? 6.767 6.147 1.578 1.00 87.50 86 GLY A C 1
ATOM 622 O O . GLY A 1 86 ? 6.341 5.507 0.617 1.00 87.50 86 GLY A O 1
ATOM 623 N N . TYR A 1 87 ? 6.055 6.333 2.686 1.00 91.31 87 TYR A N 1
ATOM 624 C CA . TYR A 1 87 ? 4.657 5.936 2.816 1.00 91.31 87 TYR A CA 1
ATOM 625 C C . TYR A 1 87 ? 3.754 6.796 1.930 1.00 91.31 87 TYR A C 1
ATOM 627 O O . TYR A 1 87 ? 3.925 8.013 1.835 1.00 91.31 87 TYR A O 1
ATOM 635 N N . ASN A 1 88 ? 2.801 6.151 1.265 1.00 93.06 88 ASN A N 1
ATOM 636 C CA . ASN A 1 88 ? 1.794 6.820 0.457 1.00 93.06 88 ASN A CA 1
ATOM 637 C C . ASN A 1 88 ? 0.598 7.256 1.330 1.00 93.06 88 ASN A C 1
ATOM 639 O O . ASN A 1 88 ? 0.577 7.044 2.544 1.00 93.06 88 ASN A O 1
ATOM 643 N N . LEU A 1 89 ? -0.415 7.883 0.727 1.00 94.12 89 LEU A N 1
ATOM 644 C CA . LEU A 1 89 ? -1.565 8.388 1.486 1.00 94.12 89 LEU A CA 1
ATOM 645 C C . LEU A 1 89 ? -2.324 7.269 2.221 1.00 94.12 89 LEU A C 1
ATOM 647 O O . LEU A 1 89 ? -2.754 7.466 3.356 1.00 94.12 89 LEU A O 1
ATOM 651 N N . ALA A 1 90 ? -2.469 6.103 1.588 1.00 94.00 90 ALA A N 1
ATOM 652 C CA . ALA A 1 90 ? -3.161 4.956 2.168 1.00 94.00 90 ALA A CA 1
ATOM 653 C C . ALA A 1 90 ? -2.437 4.433 3.413 1.00 94.00 90 ALA A C 1
ATOM 655 O O . ALA A 1 90 ? -3.077 4.153 4.425 1.00 94.00 90 ALA A O 1
ATOM 656 N N . ASP A 1 91 ? -1.105 4.377 3.364 1.00 92.56 91 ASP A N 1
ATOM 657 C CA . ASP A 1 91 ? -0.279 4.010 4.512 1.00 92.56 91 ASP A CA 1
ATOM 658 C C . ASP A 1 91 ? -0.471 4.990 5.675 1.00 92.56 91 ASP A C 1
ATOM 660 O O . ASP A 1 91 ? -0.677 4.568 6.809 1.00 92.56 91 ASP A O 1
ATOM 664 N N . LEU A 1 92 ? -0.441 6.302 5.408 1.00 93.50 92 LEU A N 1
ATOM 665 C CA . LEU A 1 92 ? -0.588 7.328 6.447 1.00 93.50 92 LEU A CA 1
ATOM 666 C C . LEU A 1 92 ? -1.969 7.288 7.103 1.00 93.50 92 LEU A C 1
ATOM 668 O O . LEU A 1 92 ? -2.070 7.383 8.326 1.00 93.50 92 LEU A O 1
ATOM 672 N N . VAL A 1 93 ? -3.027 7.115 6.309 1.00 93.25 93 VAL A N 1
ATOM 673 C CA . VAL A 1 93 ? -4.393 6.941 6.822 1.00 93.25 93 VAL A CA 1
ATOM 674 C C . VAL A 1 93 ? -4.497 5.649 7.634 1.00 93.25 93 VAL A C 1
ATOM 676 O O . VAL A 1 93 ? -5.070 5.662 8.724 1.00 93.25 93 VAL A O 1
ATOM 679 N N . GLY A 1 94 ? -3.887 4.562 7.156 1.00 91.44 94 GLY A N 1
ATOM 680 C CA . GLY A 1 94 ? -3.800 3.287 7.863 1.00 91.44 94 GLY A CA 1
ATOM 681 C C . GLY A 1 94 ? -3.130 3.417 9.229 1.00 91.44 94 GLY A C 1
ATOM 682 O O . GLY A 1 94 ? -3.694 2.998 10.237 1.00 91.44 94 GLY A O 1
ATOM 683 N N . ILE A 1 95 ? -1.962 4.061 9.270 1.00 91.25 95 ILE A N 1
ATOM 684 C CA . ILE A 1 95 ? -1.200 4.343 10.493 1.00 91.25 95 ILE A CA 1
ATOM 685 C C . ILE A 1 95 ? -2.008 5.229 11.441 1.00 91.25 95 ILE A C 1
ATOM 687 O O . ILE A 1 95 ? -2.089 4.929 12.630 1.00 91.25 95 ILE A O 1
ATOM 691 N N . TYR A 1 96 ? -2.620 6.301 10.932 1.00 91.06 96 TYR A N 1
ATOM 692 C CA . TYR A 1 96 ? -3.437 7.202 11.740 1.00 91.06 96 TYR A CA 1
ATOM 693 C C . TYR A 1 96 ? -4.583 6.435 12.397 1.00 91.06 96 TYR A C 1
ATOM 695 O O . TYR A 1 96 ? -4.736 6.447 13.614 1.00 91.06 96 TYR A O 1
ATOM 703 N N . ILE A 1 97 ? -5.356 5.693 11.611 1.00 89.12 97 ILE A N 1
ATOM 704 C CA . ILE A 1 97 ? -6.472 4.926 12.149 1.00 89.12 97 ILE A CA 1
ATOM 705 C C . ILE A 1 97 ? -5.973 3.858 13.128 1.00 89.12 97 ILE A C 1
ATOM 707 O O . ILE A 1 97 ? -6.558 3.726 14.197 1.00 89.12 97 ILE A O 1
ATOM 711 N N . TYR A 1 98 ? -4.878 3.155 12.837 1.00 85.44 98 TYR A N 1
ATOM 712 C CA . TYR A 1 98 ? -4.298 2.180 13.763 1.00 85.44 98 TYR A CA 1
ATOM 713 C C . TYR A 1 98 ? -3.946 2.808 15.120 1.00 85.44 98 TYR A C 1
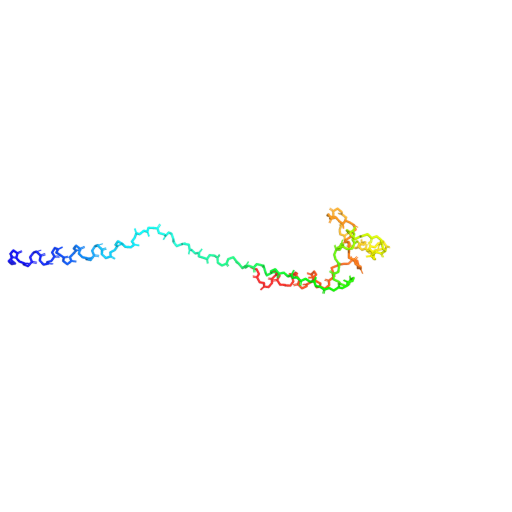ATOM 715 O O . TYR A 1 98 ? -4.376 2.294 16.146 1.00 85.44 98 TYR A O 1
ATOM 723 N N . ILE A 1 99 ? -3.240 3.945 15.125 1.00 85.19 99 ILE A N 1
ATOM 724 C CA . ILE A 1 99 ? -2.809 4.642 16.349 1.00 85.19 99 ILE A CA 1
ATOM 725 C C . ILE A 1 99 ? -3.989 5.214 17.143 1.00 85.19 99 ILE A C 1
ATOM 727 O O . ILE A 1 99 ? -3.952 5.214 18.367 1.00 85.19 99 ILE A O 1
ATOM 731 N N . PHE A 1 100 ? -5.012 5.748 16.474 1.00 80.00 100 PHE A N 1
ATOM 732 C CA . PHE A 1 100 ? -6.110 6.448 17.152 1.00 80.00 100 PHE A CA 1
ATOM 733 C C . PHE A 1 100 ? -7.318 5.553 17.469 1.00 80.00 100 PHE A C 1
ATOM 735 O O . PHE A 1 100 ? -8.231 6.003 18.162 1.00 80.00 100 PHE A O 1
ATOM 742 N N . THR A 1 101 ? -7.353 4.309 16.978 1.00 70.81 101 THR A N 1
ATOM 743 C CA . THR A 1 101 ? -8.462 3.361 17.226 1.00 70.81 101 THR A CA 1
ATOM 744 C C . THR A 1 101 ? -8.062 2.084 17.971 1.00 70.81 101 THR A C 1
ATOM 746 O O . THR A 1 101 ? -8.947 1.307 18.340 1.00 70.81 101 THR A O 1
ATOM 749 N N . THR A 1 102 ? -6.768 1.867 18.219 1.00 60.34 102 THR A N 1
ATOM 750 C CA . THR A 1 102 ? -6.225 0.766 19.039 1.00 60.34 102 THR A CA 1
ATOM 751 C C . THR A 1 102 ? -5.632 1.323 20.320 1.00 60.34 102 THR A C 1
ATOM 753 O O . THR A 1 102 ? -5.911 0.730 21.384 1.00 60.34 102 THR A O 1
#

Foldseek 3Di:
DDPVVVVVVVVVVVVVVVVPVVPPPPDPPPVPVVLPLDDDDDDDPLLQFQQPQVPPDPPRDWQDPPACVLPDPPDVPSVRRHVHNDDGPNRVVSVVSVVVRD

Radius of gyration: 31.59 Å; chains: 1; bounding box: 66×36×84 Å

=== Feature glossary ===
Reading guide. The protein is described through the following features:

Foldseek 3Di. A 3Di character summarizes, for each residue, the relative orientation of the Cα frame of its nearest spatial neighbor. Because it encodes fold topology rather than chemistry, 3Di alignments detect remote structural similarity that sequence alignment misses.

Contact-map, Ramachandran, and PAE plots. Plot images: a contact map (which residues are close in 3D, as an N×N binary image), a Ramachandran scatter (backbone torsion angles, revealing secondary-structure composition at a glance), and — for AlphaFold structures — a PAE heatmap (pairwise prediction confidence).

Radius of gyration, Cα contacts, bounding box. Radius of gyration (Rg) is the root-mean-square distance of Cα atoms from their centroid — a single number for overall size and compactness. A globular domain of N residues has Rg ≈ 2.2·N^0.38 Å; an extended or disordered chain has a much larger Rg. The Cα contact count is the number of residue pairs whose Cα atoms are within 8 Å and are more than four positions apart in sequence — a standard proxy for tertiary packing density. The bounding box is the smallest axis-aligned box enclosing all Cα atoms.

Secondary structure (8-state, DSSP). Eight-state secondary structure (DSSP): H is the canonical α-helix, G the tighter 3₁₀-helix, I the wider π-helix; E/B are β-structure, T and S are turns and bends, and '-' is everything else. DSSP derives these from the pattern of main-chain N–H···O=C hydrogen bonds, not from the sequence.

B-factor. B-factor (Debye–Waller factor) reflects atomic displacement in the crystal lattice. It is an experimental observable (units Å²), not a prediction; low values mean the atom is pinned down, high values mean it moves or is heterogeneous across the crystal.

pLDDT. pLDDT is the predicted lDDT-Cα score: AlphaFold's confidence that the local environment of each residue (all inter-atomic distances within 15 Å) is correctly placed. It is a per-residue number between 0 and 100, with higher meaning more reliable.

Nearest PDB structures. Nearest PDB neighbors are the top structural matches found by Foldseek when searching this structure against the entire Protein Data Bank. Each hit reports a TM-score (0 to 1; >0.5 almost always implies the same fold) and an E-value. These are *structural* homologs — they may share no detectable sequence similarity.

Solvent-accessible surface area. Accessible surface area quantifies burial. A residue with SASA near zero is packed into the hydrophobic core; one with SASA >100 Å² sits on the surface. Computed here via the Shrake–Rupley numerical algorithm with a 1.4 Å probe.

Rendered structure images. Structure images are PyMOL renders from six orthogonal camera directions. Cartoon representation draws helices as coils and strands as arrows; sticks shows the backbone as bonds; surface shows the solvent-excluded envelope. Rainbow coloring maps sequence position to hue (blue→red, N→C); chain coloring assigns a distinct color per polypeptide.

Backbone torsions (φ/ψ). φ (phi) and ψ (psi) are the two rotatable backbone dihedrals per residue: φ is the C(i-1)–N–Cα–C torsion, ψ is the N–Cα–C–N(i+1) torsion, both in degrees on (−180°, 180°]. α-helical residues cluster near (−60°, −45°); β-strand residues near (−120°, +130°). A Ramachandran plot is simply a scatter of (φ, ψ) for every residue.

Predicted aligned error. Predicted Aligned Error (PAE) is an AlphaFold confidence matrix: entry (i, j) is the expected error in the position of residue j, in ångströms, when the prediction is superimposed on the true structure at residue i. Low PAE within a block of residues means that block is internally rigid and well-predicted; high PAE between two blocks means their relative placement is uncertain even if each block individually is confident.

mmCIF coordinates. Structure coordinates are given as an mmCIF _atom_site loop: one row per atom with element, residue name, chain id, sequence number, and x/y/z position in Å. Only the four main-chain atoms per residue are included here; side chains are omitted to keep the record compact.

InterPro / GO / CATH / organism. Database cross-references. InterPro integrates a dozen domain/family signature databases into unified entries with residue-range hits. GO terms attach function/process/location labels with evidence codes. CATH codes position the fold in a four-level structural taxonomy. Organism is the NCBI-taxonomy species name.

Secondary structure (3-state, P-SEA). SS3 is a coarse helix/strand/coil call (letters a/b/c) made by the P-SEA algorithm from inter-Cα distances and dihedrals. It is less detailed than DSSP but needs only Cα positions.

Sequence. Sequence gives the chain of amino acids in standard one-letter code (A=alanine, C=cysteine, …, Y=tyrosine), read N→C. It is the only feature that is directly encoded by the gene; all structural features are derived from the folded form of this sequence.